Protein AF-A0A163BHG3-F1 (afdb_monomer_lite)

Sequence (133 aa):
MGFITKHKKADDFLFCNQQTSQPFSERIWKDSLAEVLVESDLGVWGKDDSNNLRKVDVHSGKSITWYSFRHSYITMRLKAGVPVPVIAANTDTSMKYIQNHYFHYRADESTEILGKGRNIRPAEENLRWIGSV

Radius of gyration: 24.65 Å; chains: 1; bounding box: 63×62×53 Å

Secondary structure (DSSP, 8-state):
-PPPPPP-STT--SSB-TTT-PBPPHHHHHHHHHHHHHHTTSEEEPS-BTTTB--EEETTSS---HHHHHHHHHHHHHHTT--HHHHHHHTT--HHHHHHHHGGGHHHHHHHHHHTT-----S-TT-TTSS--

pLDDT: mean 80.28, std 16.98, range [40.91, 95.94]

Structure (mmCIF, N/CA/C/O backbone):
data_AF-A0A163BHG3-F1
#
_entry.id   AF-A0A163BHG3-F1
#
loop_
_atom_site.group_PDB
_atom_site.id
_atom_site.type_symbol
_atom_site.label_atom_id
_atom_site.label_alt_id
_atom_site.label_comp_id
_atom_site.label_asym_id
_atom_site.label_entity_id
_atom_site.label_seq_id
_atom_site.pdbx_PDB_ins_code
_atom_site.Cartn_x
_atom_site.Cartn_y
_atom_site.Cartn_z
_atom_site.occupancy
_atom_site.B_iso_or_equiv
_atom_site.auth_seq_id
_atom_site.auth_comp_id
_atom_site.auth_asym_id
_atom_site.auth_atom_id
_atom_site.pdbx_PDB_model_num
ATOM 1 N N . MET A 1 1 ? -0.882 -29.367 9.714 1.00 40.91 1 MET A N 1
ATOM 2 C CA . MET A 1 1 ? -1.585 -28.910 8.496 1.00 40.91 1 MET A CA 1
ATOM 3 C C . MET A 1 1 ? -2.699 -27.973 8.946 1.00 40.91 1 MET A C 1
ATOM 5 O O . MET A 1 1 ? -3.619 -28.445 9.598 1.00 40.91 1 MET A O 1
ATOM 9 N N . GLY A 1 2 ? -2.564 -26.657 8.758 1.00 50.56 2 GLY A N 1
ATOM 10 C CA . GLY A 1 2 ? -3.576 -25.691 9.213 1.00 50.56 2 GLY A CA 1
ATOM 11 C C . GLY A 1 2 ? -4.831 -25.759 8.343 1.00 50.56 2 GLY A C 1
ATOM 12 O O . GLY A 1 2 ? -4.723 -25.847 7.121 1.00 50.56 2 GLY A O 1
ATOM 13 N N . PHE A 1 3 ? -6.014 -25.754 8.956 1.00 56.66 3 PHE A N 1
ATOM 14 C CA . PHE A 1 3 ? -7.280 -25.705 8.228 1.00 56.66 3 PHE A CA 1
ATOM 15 C C . PHE A 1 3 ? -7.422 -24.339 7.546 1.00 56.66 3 PHE A C 1
ATOM 17 O O . PHE A 1 3 ? -7.465 -23.314 8.221 1.00 56.66 3 PHE A O 1
ATOM 24 N N . ILE A 1 4 ? -7.498 -24.320 6.213 1.00 66.38 4 ILE A N 1
ATOM 25 C CA . ILE A 1 4 ? -7.865 -23.113 5.463 1.00 66.38 4 ILE A CA 1
ATOM 26 C C . ILE A 1 4 ? -9.351 -22.858 5.726 1.00 66.38 4 ILE A C 1
ATOM 28 O O . ILE A 1 4 ? -10.185 -23.742 5.502 1.00 66.38 4 ILE A O 1
ATOM 32 N N . THR A 1 5 ? -9.679 -21.675 6.241 1.00 74.00 5 THR A N 1
ATOM 33 C CA . THR A 1 5 ? -11.066 -21.279 6.492 1.00 74.00 5 THR A CA 1
ATOM 34 C C . THR A 1 5 ? -11.825 -21.240 5.160 1.00 74.00 5 THR A C 1
ATOM 36 O O . THR A 1 5 ? -11.315 -20.773 4.143 1.00 74.00 5 THR A O 1
ATOM 39 N N . LYS A 1 6 ? -13.035 -21.809 5.126 1.00 79.75 6 LYS A N 1
ATOM 40 C CA . LYS A 1 6 ? -13.900 -21.784 3.938 1.00 79.75 6 LYS A CA 1
ATOM 41 C C . LYS A 1 6 ? -14.925 -20.677 4.120 1.00 79.75 6 LYS A C 1
ATOM 43 O O . LYS A 1 6 ? -15.659 -20.733 5.101 1.00 79.75 6 LYS A O 1
ATOM 48 N N . HIS A 1 7 ? -14.985 -19.745 3.171 1.00 85.00 7 HIS A N 1
ATOM 49 C CA . HIS A 1 7 ? -15.980 -18.674 3.144 1.00 85.00 7 HIS A CA 1
ATOM 50 C C . HIS A 1 7 ? -17.398 -19.250 3.222 1.00 85.00 7 HIS A C 1
ATOM 52 O O . HIS A 1 7 ? -17.791 -20.062 2.378 1.00 85.00 7 HIS A O 1
ATOM 58 N N . LYS A 1 8 ? -18.162 -18.833 4.232 1.00 85.19 8 LYS A N 1
ATOM 59 C CA . LYS A 1 8 ? -19.531 -19.310 4.465 1.00 85.19 8 LYS A CA 1
ATOM 60 C C . LYS A 1 8 ? -20.581 -18.330 3.956 1.00 85.19 8 LYS A C 1
ATOM 62 O O . LYS A 1 8 ? -21.570 -18.760 3.366 1.00 85.19 8 LYS A O 1
ATOM 67 N N . LYS A 1 9 ? -20.399 -17.036 4.230 1.00 88.62 9 LYS A N 1
ATOM 68 C CA . LYS A 1 9 ? -21.389 -15.967 4.029 1.00 88.62 9 LYS A CA 1
ATOM 69 C C . LYS A 1 9 ? -20.688 -14.628 3.784 1.00 88.62 9 LYS A C 1
ATOM 71 O O . LYS A 1 9 ? -19.521 -14.487 4.117 1.00 88.62 9 LYS A O 1
ATOM 76 N N . ALA A 1 10 ? -21.408 -13.646 3.241 1.00 86.25 10 ALA A N 1
ATOM 77 C CA . ALA A 1 10 ? -20.843 -12.334 2.901 1.00 86.25 10 ALA A CA 1
ATOM 78 C C . ALA A 1 10 ? -20.273 -11.554 4.108 1.00 86.25 10 ALA A C 1
ATOM 80 O O . ALA A 1 10 ? -19.425 -10.688 3.926 1.00 86.25 10 ALA A O 1
ATOM 81 N N . ASP A 1 11 ? -20.727 -11.864 5.323 1.00 88.00 11 ASP A N 1
ATOM 82 C CA . ASP A 1 11 ? -20.280 -11.305 6.603 1.00 88.00 11 ASP A CA 1
ATOM 83 C C . ASP A 1 11 ? -19.210 -12.165 7.310 1.00 88.00 11 ASP A C 1
ATOM 85 O O . ASP A 1 11 ? -18.855 -11.903 8.458 1.00 88.00 11 ASP A O 1
ATOM 89 N N . ASP A 1 12 ? -18.668 -13.180 6.631 1.00 89.75 12 ASP A N 1
ATOM 90 C CA . ASP A 1 12 ? -17.579 -14.039 7.113 1.00 89.75 12 ASP A CA 1
ATOM 91 C C . ASP A 1 12 ? -16.222 -13.329 6.947 1.00 89.75 12 ASP A C 1
ATOM 93 O O . ASP A 1 12 ? -15.367 -13.716 6.146 1.00 89.75 12 ASP A O 1
ATOM 97 N N . PHE A 1 13 ? -16.066 -12.205 7.652 1.00 90.00 13 PHE A N 1
ATOM 98 C CA . PHE A 1 13 ? -14.885 -11.351 7.565 1.00 90.00 13 PHE A CA 1
ATOM 99 C C . PHE A 1 13 ? -13.633 -12.056 8.103 1.00 90.00 13 PHE A C 1
ATOM 101 O O . PHE A 1 13 ? -13.643 -12.664 9.170 1.00 90.00 13 PHE A O 1
ATOM 108 N N . LEU A 1 14 ? -12.514 -11.908 7.387 1.00 89.38 14 LEU A N 1
ATOM 109 C CA . LEU A 1 14 ? -11.224 -12.469 7.805 1.00 89.38 14 LEU A CA 1
ATOM 110 C C . LEU A 1 14 ? -10.589 -11.695 8.974 1.00 89.38 14 LEU A C 1
ATOM 112 O O . LEU A 1 14 ? -9.916 -12.285 9.815 1.00 89.38 14 LEU A O 1
ATOM 116 N N . PHE A 1 15 ? -10.785 -10.374 9.013 1.00 92.06 15 PHE A N 1
ATOM 117 C CA . PHE A 1 15 ? -10.163 -9.480 9.990 1.00 92.06 15 PHE A CA 1
ATOM 118 C C . PHE A 1 15 ? -11.214 -8.923 10.946 1.00 92.06 15 PHE A C 1
ATOM 120 O O . PHE A 1 15 ? -11.919 -7.964 10.620 1.00 92.06 15 PHE A O 1
ATOM 127 N N . CYS A 1 16 ? -11.291 -9.520 12.132 1.00 93.44 16 CYS A N 1
ATOM 128 C CA . CYS A 1 16 ? -12.228 -9.146 13.184 1.00 93.44 16 CYS A CA 1
ATOM 129 C C . CYS A 1 16 ? -11.494 -8.760 14.464 1.00 93.44 16 CYS A C 1
ATOM 131 O O . CYS A 1 16 ? -10.445 -9.316 14.792 1.00 93.44 16 CYS A O 1
ATOM 133 N N . ASN A 1 17 ? -12.052 -7.809 15.209 1.00 91.38 17 ASN A N 1
ATOM 134 C CA . ASN A 1 17 ? -11.506 -7.426 16.502 1.00 91.38 17 ASN A CA 1
ATOM 135 C C . ASN A 1 17 ? -11.706 -8.546 17.536 1.00 91.38 17 ASN A C 1
ATOM 137 O O . ASN A 1 17 ? -12.643 -9.338 17.456 1.00 91.38 17 ASN A O 1
ATOM 141 N N . GLN A 1 18 ? -10.819 -8.590 18.528 1.00 88.62 18 GLN A N 1
ATOM 142 C CA . GLN A 1 18 ? -10.765 -9.691 19.493 1.00 88.62 18 GLN A CA 1
ATOM 143 C C . GLN A 1 18 ? -11.889 -9.650 20.540 1.00 88.62 18 GLN A C 1
ATOM 145 O O . GLN A 1 18 ? -12.175 -10.670 21.157 1.00 88.62 18 GLN A O 1
ATOM 150 N N . GLN A 1 19 ? -12.514 -8.490 20.766 1.00 89.94 19 GLN A N 1
ATOM 151 C CA . GLN A 1 19 ? -13.481 -8.304 21.854 1.00 89.94 19 GLN A CA 1
ATOM 152 C C . GLN A 1 19 ? -14.918 -8.590 21.417 1.00 89.94 19 GLN A C 1
ATOM 154 O O . GLN A 1 19 ? -15.656 -9.286 22.105 1.00 89.94 19 GLN A O 1
ATOM 159 N N . THR A 1 20 ? -15.326 -8.044 20.274 1.00 89.94 20 THR A N 1
ATOM 160 C CA . THR A 1 20 ? -16.700 -8.112 19.766 1.00 89.94 20 THR A CA 1
ATOM 161 C C . THR A 1 20 ? -16.833 -8.993 18.529 1.00 89.94 20 THR A C 1
ATOM 163 O O . THR A 1 20 ? -17.949 -9.185 18.054 1.00 89.94 20 THR A O 1
ATOM 166 N N . SER A 1 21 ? -15.724 -9.526 17.991 1.00 87.44 21 SER A N 1
ATOM 167 C CA . SER A 1 21 ? -15.686 -10.294 16.730 1.00 87.44 21 SER A CA 1
ATOM 168 C C . SER A 1 21 ? -16.255 -9.543 15.517 1.00 87.44 21 SER A C 1
ATOM 170 O O . SER A 1 21 ? -16.493 -10.139 14.471 1.00 87.44 21 SER A O 1
ATOM 172 N N . GLN A 1 22 ? -16.452 -8.229 15.638 1.00 91.50 22 GLN A N 1
ATOM 173 C CA . GLN A 1 22 ? -16.864 -7.358 14.539 1.00 91.50 22 GLN A CA 1
ATOM 174 C C . GLN A 1 22 ? -15.673 -7.086 13.612 1.00 91.50 22 GLN A C 1
ATOM 176 O O . GLN A 1 22 ? -14.530 -7.097 14.087 1.00 91.50 22 GLN A O 1
ATOM 181 N N . PRO A 1 23 ? -15.903 -6.788 12.321 1.00 94.44 23 PRO A N 1
ATOM 182 C CA . PRO A 1 23 ? -14.829 -6.451 11.395 1.00 94.44 23 PRO A CA 1
ATOM 183 C C . PRO A 1 23 ? -13.986 -5.274 11.900 1.00 94.44 23 PRO A C 1
ATOM 185 O O . PRO A 1 23 ? -14.466 -4.401 12.631 1.00 94.44 23 PRO A O 1
ATOM 188 N N . PHE A 1 24 ? -12.711 -5.246 11.514 1.00 94.12 24 PHE A N 1
ATOM 189 C CA . PHE A 1 24 ? -11.833 -4.116 11.817 1.00 94.12 24 PHE A CA 1
ATOM 190 C C . PHE A 1 24 ? -12.421 -2.803 11.294 1.00 94.12 24 PHE A C 1
ATOM 192 O O . PHE A 1 24 ? -12.745 -2.669 10.113 1.00 94.12 24 PHE A O 1
ATOM 199 N N . SER A 1 25 ? -12.517 -1.817 12.183 1.00 92.25 25 SER A N 1
ATOM 200 C CA . SER A 1 25 ? -12.915 -0.461 11.824 1.00 92.25 25 SER A CA 1
ATOM 201 C C . SER A 1 25 ? -11.775 0.279 11.125 1.00 92.25 25 SER A C 1
ATOM 203 O O . SER A 1 25 ? -10.600 -0.070 11.260 1.00 92.25 25 SER A O 1
ATOM 205 N N . GLU A 1 26 ? -12.104 1.364 10.422 1.00 90.19 26 GLU A N 1
ATOM 206 C CA . GLU A 1 26 ? -11.106 2.232 9.784 1.00 90.19 26 GLU A CA 1
ATOM 207 C C . GLU A 1 26 ? -10.053 2.741 10.782 1.00 90.19 26 GLU A C 1
ATOM 209 O O . GLU A 1 26 ? -8.876 2.863 10.449 1.00 90.19 26 GLU A O 1
ATOM 214 N N . ARG A 1 27 ? -10.461 2.984 12.032 1.00 88.81 27 ARG A N 1
ATOM 215 C CA . ARG A 1 27 ? -9.557 3.395 13.106 1.00 88.81 27 ARG A CA 1
ATOM 216 C C . ARG A 1 27 ? -8.510 2.327 13.416 1.00 88.81 27 ARG A C 1
ATOM 218 O O . ARG A 1 27 ? -7.335 2.659 13.473 1.00 88.81 27 ARG A O 1
ATOM 225 N N . ILE A 1 28 ? -8.914 1.062 13.556 1.00 91.50 28 ILE A N 1
ATOM 226 C CA . ILE A 1 28 ? -7.977 -0.048 13.808 1.00 91.50 28 ILE A CA 1
ATOM 227 C C . ILE A 1 28 ? -6.965 -0.155 12.659 1.00 91.50 28 ILE A C 1
ATOM 229 O 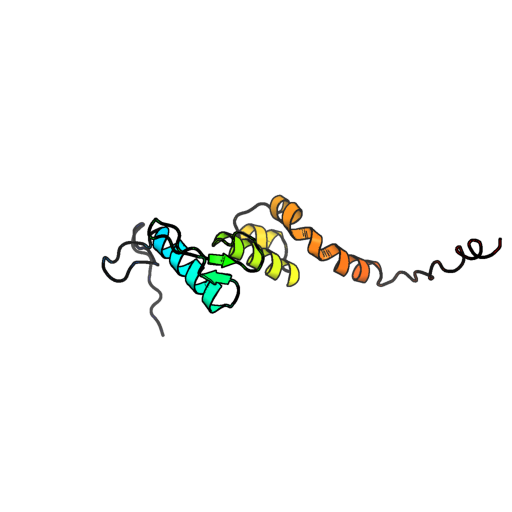O . ILE A 1 28 ? -5.767 -0.311 12.893 1.00 91.50 28 I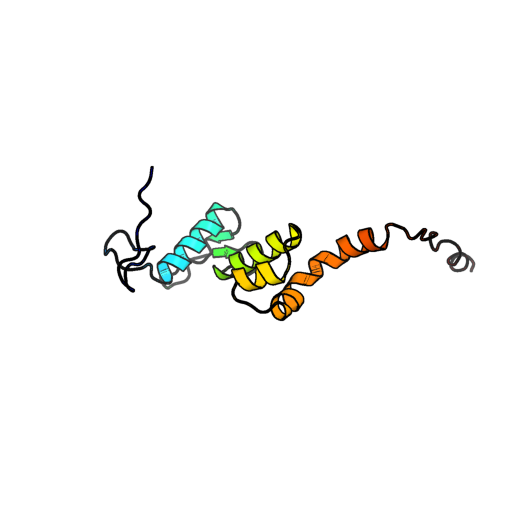LE A O 1
ATOM 233 N N . TRP A 1 29 ? -7.419 -0.002 11.412 1.00 92.69 29 TRP A N 1
ATOM 234 C CA . TRP A 1 29 ? -6.523 0.015 10.253 1.00 92.69 29 TRP A CA 1
ATOM 235 C C . TRP A 1 29 ? -5.540 1.191 10.275 1.00 92.69 29 TRP A C 1
ATOM 237 O O . TRP A 1 29 ? -4.371 1.008 9.952 1.00 92.69 29 TRP A O 1
ATOM 247 N N . LYS A 1 30 ? -5.978 2.398 10.642 1.00 90.75 30 LYS A N 1
ATOM 248 C CA . LYS A 1 30 ? -5.088 3.568 10.731 1.00 90.75 30 LYS A CA 1
ATOM 249 C C . LYS A 1 30 ? -4.078 3.438 11.868 1.00 90.75 30 LYS A C 1
ATOM 251 O O . LYS A 1 30 ? -2.895 3.678 11.646 1.00 90.75 30 LYS A O 1
ATOM 256 N N . ASP A 1 31 ? -4.536 3.020 13.044 1.00 91.06 31 ASP A N 1
ATOM 257 C CA . ASP A 1 31 ? -3.695 2.880 14.234 1.00 91.06 31 ASP A CA 1
ATOM 258 C C . ASP A 1 31 ? -2.636 1.781 14.031 1.00 91.06 31 ASP A C 1
ATOM 260 O O . ASP A 1 31 ? -1.467 2.001 14.337 1.00 91.06 31 ASP A O 1
ATOM 264 N N . SER A 1 32 ? -3.003 0.645 13.423 1.00 92.75 32 SER A N 1
ATOM 265 C CA . SER A 1 32 ? -2.037 -0.418 13.088 1.00 92.75 32 SER A CA 1
ATOM 266 C C . SER A 1 32 ? -1.000 0.021 12.052 1.00 92.75 32 SER A C 1
ATOM 268 O O . SER A 1 32 ? 0.171 -0.325 12.174 1.00 92.75 32 SER A O 1
ATOM 270 N N . LEU A 1 33 ? -1.383 0.820 11.049 1.00 93.88 33 LEU A N 1
ATOM 271 C CA . LEU A 1 33 ? -0.406 1.384 10.114 1.00 93.88 33 LEU A CA 1
ATOM 272 C C . LEU A 1 33 ? 0.563 2.334 10.822 1.00 93.88 33 LEU A C 1
ATOM 274 O O . LEU A 1 33 ? 1.759 2.313 10.547 1.00 93.88 33 LEU A O 1
ATOM 278 N N . ALA A 1 34 ? 0.048 3.167 11.723 1.00 92.50 34 ALA A N 1
ATOM 279 C CA . ALA A 1 34 ? 0.857 4.089 12.501 1.00 92.50 34 ALA A CA 1
ATOM 280 C C . ALA A 1 34 ? 1.898 3.350 13.361 1.00 92.50 34 ALA A C 1
ATOM 282 O O . ALA A 1 34 ? 3.065 3.733 13.359 1.00 92.50 34 ALA A O 1
ATOM 283 N N . GLU A 1 35 ? 1.499 2.258 14.019 1.00 93.25 35 GLU A N 1
ATOM 284 C CA . GLU A 1 35 ? 2.415 1.378 14.758 1.00 93.25 35 GLU A CA 1
ATOM 285 C C . GLU A 1 35 ? 3.502 0.805 13.844 1.00 93.25 35 GLU A C 1
ATOM 287 O O . GLU A 1 35 ? 4.684 0.986 14.125 1.00 93.25 35 GLU A O 1
ATOM 292 N N . VAL A 1 36 ? 3.125 0.222 12.698 1.00 94.75 36 VAL A N 1
ATOM 293 C CA . VAL A 1 36 ? 4.085 -0.328 11.725 1.00 94.75 36 VAL A CA 1
ATOM 294 C C . VAL A 1 36 ? 5.097 0.725 11.271 1.00 94.75 36 VAL A C 1
ATOM 296 O O . VAL A 1 36 ? 6.284 0.426 11.160 1.00 94.75 36 VAL A O 1
ATOM 299 N N . LEU A 1 37 ? 4.660 1.958 11.002 1.00 94.56 37 LEU A N 1
ATOM 300 C CA . LEU A 1 37 ? 5.553 3.034 10.563 1.00 94.56 37 LEU A CA 1
ATOM 301 C C . LEU A 1 37 ? 6.577 3.421 11.631 1.00 94.56 37 LEU A C 1
ATOM 303 O O . LEU A 1 37 ? 7.727 3.680 11.291 1.00 94.56 37 LEU A O 1
ATOM 307 N N . VAL A 1 38 ? 6.174 3.442 12.900 1.00 93.88 38 VAL A N 1
ATOM 308 C CA . VAL A 1 38 ? 7.074 3.777 14.008 1.00 93.88 38 VAL A CA 1
ATOM 309 C C . VAL A 1 38 ? 8.020 2.621 14.320 1.00 93.88 38 VAL A C 1
ATOM 311 O O . VAL A 1 38 ? 9.221 2.827 14.454 1.00 93.88 38 VAL A O 1
ATOM 314 N N . GLU A 1 39 ? 7.509 1.391 14.378 1.00 95.94 39 GLU A N 1
ATOM 315 C CA . GLU A 1 39 ? 8.317 0.199 14.663 1.00 95.94 39 GLU A CA 1
ATOM 316 C C . GLU A 1 39 ? 9.352 -0.098 13.572 1.00 95.94 39 GLU A C 1
ATOM 318 O O . GLU A 1 39 ? 10.410 -0.657 13.854 1.00 95.94 39 GLU A O 1
ATOM 323 N N . SER A 1 40 ? 9.059 0.280 12.327 1.00 95.31 40 SER A N 1
ATOM 324 C CA . SER A 1 40 ? 9.977 0.127 11.193 1.00 95.31 40 SER A CA 1
ATOM 325 C C . SER A 1 40 ? 10.932 1.307 10.986 1.00 95.31 40 SER A C 1
ATOM 327 O O . SER A 1 40 ? 11.631 1.325 9.974 1.00 95.31 40 SER A O 1
ATOM 329 N N . ASP A 1 41 ? 10.974 2.273 11.913 1.00 94.94 41 ASP A N 1
ATOM 330 C CA . ASP A 1 41 ? 11.823 3.474 11.831 1.00 94.94 41 ASP A CA 1
ATOM 331 C C . ASP A 1 41 ? 11.545 4.331 10.573 1.00 94.94 41 ASP A C 1
ATOM 333 O O . ASP A 1 41 ? 12.421 4.967 9.990 1.00 94.94 41 ASP A O 1
ATOM 337 N N . LEU A 1 42 ? 10.290 4.333 10.106 1.00 93.44 42 LEU A N 1
ATOM 338 C CA . LEU A 1 42 ? 9.828 5.158 8.980 1.00 93.44 42 LEU A CA 1
ATOM 339 C C . LEU A 1 42 ? 9.158 6.462 9.433 1.00 93.44 42 LEU A C 1
ATOM 341 O O . LEU A 1 42 ? 8.942 7.371 8.620 1.00 93.44 42 LEU A O 1
ATOM 345 N N . GLY A 1 43 ? 8.843 6.579 10.718 1.00 92.88 43 GLY A N 1
ATOM 346 C CA . GLY A 1 43 ? 8.322 7.790 11.328 1.00 92.88 43 GLY A CA 1
ATOM 347 C C . GLY A 1 43 ? 8.390 7.740 12.846 1.00 92.88 43 GLY A C 1
ATOM 348 O O . GLY A 1 43 ? 8.704 6.719 13.446 1.00 92.88 43 GLY A O 1
ATOM 349 N N . VAL A 1 44 ? 8.046 8.860 13.469 1.00 93.25 44 VAL A N 1
ATOM 350 C CA . VAL A 1 44 ? 7.967 8.989 14.928 1.00 93.25 44 VAL A CA 1
ATOM 351 C C . VAL A 1 44 ? 6.568 9.409 15.342 1.00 93.25 44 VAL A C 1
ATOM 353 O O . VAL A 1 44 ? 5.833 10.015 14.560 1.00 93.25 44 VAL A O 1
ATOM 356 N N . TRP A 1 45 ? 6.186 9.102 16.581 1.00 91.75 45 TRP A N 1
ATOM 357 C CA . TRP A 1 45 ? 4.941 9.618 17.138 1.00 91.75 45 TRP A CA 1
ATOM 358 C C . TRP A 1 45 ? 4.969 11.147 17.131 1.00 91.75 45 TRP A C 1
ATOM 360 O O . TRP A 1 45 ? 5.873 11.769 17.694 1.00 91.75 45 TRP A O 1
ATOM 370 N N . GLY A 1 46 ? 3.984 11.740 16.462 1.00 86.88 46 GLY A N 1
ATOM 371 C CA . GLY A 1 46 ? 3.810 13.182 16.443 1.00 86.88 46 GLY A CA 1
ATOM 372 C C . GLY A 1 46 ? 3.298 13.685 17.787 1.00 86.88 46 GLY A C 1
ATOM 373 O O . GLY A 1 46 ? 2.731 12.930 18.579 1.00 86.88 46 GLY A O 1
ATOM 374 N N . LYS A 1 47 ? 3.488 14.979 18.055 1.00 78.94 47 LYS A N 1
ATOM 375 C CA . LYS A 1 47 ? 2.918 15.609 19.256 1.00 78.94 47 LYS A CA 1
ATOM 376 C C . LYS A 1 47 ? 1.392 15.495 19.207 1.00 78.94 47 LYS A C 1
ATOM 378 O O . LYS A 1 47 ? 0.809 15.804 18.166 1.00 78.94 47 LYS A O 1
ATOM 383 N N . ASP A 1 48 ? 0.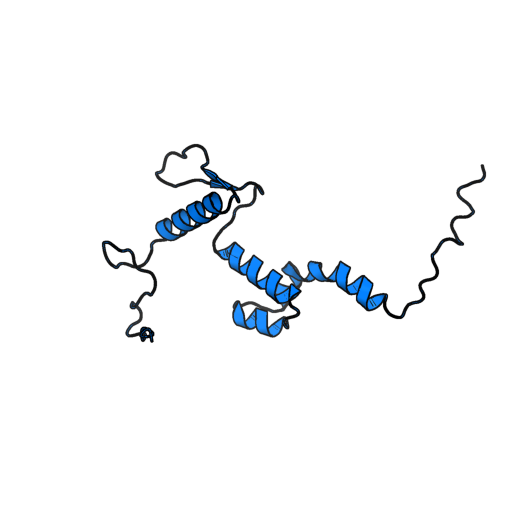803 15.030 20.313 1.00 64.56 48 ASP A N 1
ATOM 384 C CA . ASP A 1 48 ? -0.614 14.669 20.436 1.00 64.56 48 ASP A CA 1
ATOM 385 C C . ASP A 1 48 ? -1.537 15.676 19.747 1.00 64.56 48 ASP A C 1
ATOM 387 O O . ASP A 1 48 ? -1.531 16.868 20.061 1.00 64.56 48 ASP A O 1
ATOM 391 N N . ASP A 1 49 ? -2.351 15.172 18.820 1.00 56.47 49 ASP A N 1
ATOM 392 C CA . ASP A 1 49 ? -3.461 15.924 18.256 1.00 56.47 49 ASP A CA 1
ATOM 393 C C . ASP A 1 49 ? -4.720 15.569 19.052 1.00 56.47 49 ASP A C 1
ATOM 395 O O . ASP A 1 49 ? -5.084 14.400 19.233 1.00 56.47 49 ASP A O 1
ATOM 399 N N . SER A 1 50 ? -5.350 16.597 19.598 1.00 54.44 50 SER A N 1
ATOM 400 C CA . SER A 1 50 ? -6.516 16.537 20.465 1.00 54.44 50 SER A CA 1
ATOM 401 C C . SER A 1 50 ? -7.715 15.939 19.726 1.00 54.44 50 SER A C 1
ATOM 403 O O . SER A 1 50 ? -8.516 16.700 19.212 1.00 54.44 50 SER A O 1
ATOM 405 N N . ASN A 1 51 ? -7.815 14.607 19.611 1.00 60.97 51 ASN A N 1
ATOM 406 C CA . ASN A 1 51 ? -8.993 13.868 19.105 1.00 60.97 51 ASN A CA 1
ATOM 407 C C . ASN A 1 51 ? -8.882 12.336 19.252 1.00 60.97 51 ASN A C 1
ATOM 409 O O . ASN A 1 51 ? -9.550 11.580 18.542 1.00 60.97 51 ASN A O 1
ATOM 413 N N . ASN A 1 52 ? -8.046 11.838 20.172 1.00 60.97 52 ASN A N 1
ATOM 414 C CA . ASN A 1 52 ? -7.825 10.398 20.345 1.00 60.97 52 ASN A CA 1
ATOM 415 C C . ASN A 1 52 ? -7.318 9.707 19.059 1.00 60.97 52 ASN A C 1
ATOM 417 O O . ASN A 1 52 ? -7.499 8.504 18.924 1.00 60.97 52 ASN A O 1
ATOM 421 N N . LEU A 1 53 ? -6.734 10.412 18.089 1.00 67.06 53 LEU A N 1
ATOM 422 C CA . LEU A 1 53 ? -6.189 9.820 16.862 1.00 67.06 53 LEU A CA 1
ATOM 423 C C . LEU A 1 53 ? -4.668 9.824 16.963 1.00 67.06 53 LEU A C 1
ATOM 425 O O . LEU A 1 53 ? -4.068 10.878 17.161 1.00 67.06 53 LEU A O 1
ATOM 429 N N . ARG A 1 54 ? -4.043 8.650 16.836 1.00 76.56 54 ARG A N 1
ATOM 430 C CA . ARG A 1 54 ? -2.585 8.559 16.855 1.00 76.56 54 ARG A CA 1
ATOM 431 C C . ARG A 1 54 ? -2.028 9.202 15.587 1.00 76.56 54 ARG A C 1
ATOM 433 O O . ARG A 1 54 ? -2.406 8.825 14.479 1.00 76.56 54 ARG A O 1
ATOM 440 N N . LYS A 1 55 ? -1.131 10.172 15.749 1.00 85.56 55 LYS A N 1
ATOM 441 C CA . LYS A 1 55 ? -0.472 10.869 14.643 1.00 85.56 55 LYS A CA 1
ATOM 442 C C . LYS A 1 55 ? 0.977 10.413 14.534 1.00 85.56 55 LYS A C 1
ATOM 444 O O . LYS A 1 55 ? 1.671 10.319 15.541 1.00 85.56 55 LYS A O 1
ATOM 449 N N . VAL A 1 56 ? 1.426 10.154 13.310 1.00 90.00 56 VAL A N 1
ATOM 450 C CA . VAL A 1 56 ? 2.817 9.800 13.008 1.00 90.00 56 VAL A CA 1
ATOM 451 C C . VAL A 1 56 ? 3.392 10.844 12.071 1.00 90.00 56 VAL A C 1
ATOM 453 O O . VAL A 1 56 ? 2.827 11.112 11.009 1.00 90.00 56 VAL A O 1
ATOM 456 N N . ASP A 1 57 ? 4.527 11.403 12.465 1.00 91.50 57 ASP A N 1
ATOM 457 C CA . ASP A 1 57 ? 5.335 12.274 11.630 1.00 91.50 57 ASP A CA 1
ATOM 458 C C . ASP A 1 57 ? 6.327 11.393 10.856 1.00 91.50 57 ASP A C 1
ATOM 460 O O . ASP A 1 57 ? 7.327 10.905 11.386 1.00 91.50 57 ASP A O 1
ATOM 464 N N . VAL A 1 58 ? 6.003 11.127 9.589 1.00 93.12 58 VAL A N 1
ATOM 465 C CA . VAL A 1 58 ? 6.810 10.289 8.689 1.00 93.12 58 VAL A CA 1
ATOM 466 C C . VAL A 1 58 ? 8.075 11.042 8.276 1.00 93.12 58 VAL A C 1
ATOM 468 O O . VAL A 1 58 ? 7.989 12.165 7.777 1.00 93.12 58 VAL A O 1
ATOM 471 N N . HIS A 1 59 ? 9.246 10.405 8.371 1.00 92.12 59 HIS A N 1
ATOM 472 C CA . HIS A 1 59 ? 10.539 11.043 8.073 1.00 92.12 59 HIS A CA 1
ATOM 473 C C . HIS A 1 59 ? 10.644 11.597 6.649 1.00 92.12 59 HIS A C 1
ATOM 475 O O . HIS A 1 59 ? 11.258 12.634 6.415 1.00 92.12 59 HIS A O 1
ATOM 481 N N . SER A 1 60 ? 10.007 10.927 5.687 1.00 90.62 60 SER A N 1
ATOM 482 C CA . SER A 1 60 ? 9.980 11.372 4.289 1.00 90.62 60 SER A CA 1
ATOM 483 C C . SER A 1 60 ? 9.117 12.617 4.037 1.00 90.62 60 SER A C 1
ATOM 485 O O . SER A 1 60 ? 9.093 13.114 2.912 1.00 90.62 60 SER A O 1
ATOM 487 N N . GLY A 1 61 ? 8.344 13.075 5.031 1.00 89.88 61 GLY A N 1
ATOM 488 C CA . GLY A 1 61 ? 7.344 14.137 4.889 1.00 89.88 61 GLY A CA 1
ATOM 489 C C . GLY A 1 61 ? 6.120 13.746 4.050 1.00 89.88 61 GLY A C 1
ATOM 490 O O . GLY A 1 61 ? 5.225 14.564 3.844 1.00 89.88 61 GLY A O 1
ATOM 491 N N . LYS A 1 62 ? 6.054 12.507 3.545 1.00 88.81 62 LYS A N 1
ATOM 492 C CA . LYS A 1 62 ? 4.928 12.010 2.747 1.00 88.81 62 LYS A CA 1
ATOM 493 C C . LYS A 1 62 ? 3.836 11.434 3.638 1.00 88.81 62 LYS A C 1
ATOM 495 O O . LYS A 1 62 ? 4.111 10.776 4.637 1.00 88.81 62 LYS A O 1
ATOM 500 N N . SER A 1 63 ? 2.589 11.587 3.199 1.00 89.06 63 SER A N 1
ATOM 501 C CA . SER A 1 63 ? 1.466 10.849 3.775 1.00 89.06 63 SER A CA 1
ATOM 502 C C . SER A 1 63 ? 1.510 9.394 3.298 1.00 89.06 63 SER A C 1
ATOM 504 O O . SER A 1 63 ? 1.314 9.117 2.112 1.00 89.06 63 SER A O 1
ATOM 506 N N . ILE A 1 64 ? 1.808 8.468 4.212 1.00 92.12 64 ILE A N 1
ATOM 507 C CA . ILE A 1 64 ? 1.772 7.026 3.946 1.00 92.12 64 ILE A CA 1
ATOM 508 C C . ILE A 1 64 ? 0.407 6.481 4.362 1.00 92.12 64 ILE A C 1
ATOM 510 O O . ILE A 1 64 ? -0.061 6.709 5.474 1.00 92.12 64 ILE A O 1
ATOM 514 N N . THR A 1 65 ? -0.230 5.747 3.455 1.00 93.06 65 THR A N 1
ATOM 515 C CA . THR A 1 65 ? -1.513 5.067 3.681 1.00 93.06 65 THR A CA 1
ATOM 516 C C . THR A 1 65 ? -1.385 3.595 3.296 1.00 93.06 65 THR A C 1
ATOM 518 O O . THR A 1 65 ? -0.412 3.201 2.654 1.00 93.06 65 THR A O 1
ATOM 521 N N . TRP A 1 66 ? -2.386 2.763 3.598 1.00 94.00 66 TRP A N 1
ATOM 522 C CA . TRP A 1 66 ? -2.395 1.371 3.126 1.00 94.00 66 TRP A CA 1
ATOM 523 C C . TRP A 1 66 ? -2.287 1.257 1.596 1.00 94.00 66 TRP A C 1
ATOM 525 O O . TRP A 1 66 ? -1.663 0.334 1.074 1.00 94.00 66 TRP A O 1
ATOM 535 N N . TYR A 1 67 ? -2.809 2.241 0.859 1.00 93.81 67 TYR A N 1
ATOM 536 C CA . TYR A 1 67 ? -2.683 2.297 -0.597 1.00 93.81 67 TYR A CA 1
ATOM 537 C C . TYR A 1 67 ? -1.227 2.494 -1.064 1.00 93.81 67 TYR A C 1
ATOM 539 O O . TYR A 1 67 ? -0.861 2.058 -2.156 1.00 93.81 67 TYR A O 1
ATOM 547 N N . SER A 1 68 ? -0.349 3.056 -0.226 1.00 93.62 68 SER A N 1
ATOM 548 C CA . SER A 1 68 ? 1.087 3.165 -0.510 1.00 93.62 68 SER A CA 1
ATOM 549 C C . SER A 1 68 ? 1.750 1.795 -0.702 1.00 93.62 68 SER A C 1
ATOM 551 O O . SER A 1 68 ? 2.631 1.668 -1.549 1.00 93.62 68 SER A O 1
ATOM 553 N N . PHE A 1 69 ? 1.288 0.737 -0.025 1.00 94.19 69 PHE A N 1
ATOM 554 C CA . PHE A 1 69 ? 1.816 -0.619 -0.244 1.00 94.19 69 PHE A CA 1
ATOM 555 C C . PHE A 1 69 ? 1.485 -1.155 -1.637 1.00 94.19 69 PHE A C 1
ATOM 557 O O . PHE A 1 69 ? 2.298 -1.866 -2.228 1.00 94.19 69 PHE A O 1
ATOM 564 N N . ARG A 1 70 ? 0.340 -0.763 -2.214 1.00 94.56 70 ARG A N 1
ATOM 565 C CA . ARG A 1 70 ? 0.013 -1.077 -3.612 1.00 94.56 70 ARG A CA 1
ATOM 566 C C . ARG A 1 70 ? 1.010 -0.418 -4.568 1.00 94.56 70 ARG A C 1
ATOM 568 O O . ARG A 1 70 ? 1.480 -1.081 -5.492 1.00 94.56 70 ARG A O 1
ATOM 575 N N . HIS A 1 71 ? 1.392 0.840 -4.322 1.00 93.50 71 HIS A N 1
ATOM 576 C CA . HIS A 1 71 ? 2.444 1.519 -5.092 1.00 93.50 71 HIS A CA 1
ATOM 577 C C . HIS A 1 71 ? 3.801 0.802 -4.978 1.00 93.50 71 HIS A C 1
ATOM 579 O O . HIS A 1 71 ? 4.472 0.581 -5.994 1.00 93.50 71 HIS A O 1
ATOM 585 N N . SER A 1 72 ? 4.189 0.399 -3.764 1.00 92.94 72 SER A N 1
ATOM 586 C CA . SER A 1 72 ? 5.424 -0.356 -3.521 1.00 92.94 72 SER A CA 1
ATOM 587 C C . SER A 1 72 ? 5.414 -1.702 -4.245 1.00 92.94 72 SER A C 1
ATOM 589 O O . SER A 1 72 ? 6.367 -2.012 -4.959 1.00 92.94 72 SER A O 1
ATOM 591 N N . TYR A 1 73 ? 4.315 -2.460 -4.157 1.00 95.56 73 TYR A N 1
ATOM 592 C CA . TYR A 1 73 ? 4.138 -3.724 -4.876 1.00 95.56 73 TYR A CA 1
ATOM 593 C C . TYR A 1 73 ? 4.332 -3.548 -6.386 1.00 95.56 73 TYR A C 1
ATOM 595 O O . TYR A 1 73 ? 5.163 -4.238 -6.975 1.00 95.56 73 TYR A O 1
ATOM 603 N N . ILE A 1 74 ? 3.620 -2.602 -7.011 1.00 94.75 74 ILE A N 1
ATOM 604 C CA . ILE A 1 74 ? 3.717 -2.355 -8.460 1.00 94.75 74 ILE A CA 1
ATOM 605 C C . ILE A 1 74 ? 5.168 -2.056 -8.850 1.00 94.75 74 ILE A C 1
ATOM 607 O O . ILE A 1 74 ? 5.706 -2.687 -9.760 1.00 94.75 74 ILE A O 1
ATOM 611 N N . THR A 1 75 ? 5.826 -1.157 -8.116 1.00 92.31 75 THR A N 1
ATOM 612 C CA . THR A 1 75 ? 7.223 -0.776 -8.365 1.00 92.31 75 THR A CA 1
ATOM 613 C C . THR A 1 75 ? 8.170 -1.974 -8.251 1.00 92.31 75 THR A C 1
ATOM 615 O O . THR A 1 75 ? 9.001 -2.190 -9.131 1.00 92.31 75 THR A O 1
ATOM 618 N N . MET A 1 76 ? 8.035 -2.792 -7.203 1.00 93.38 76 MET A N 1
ATOM 619 C CA . MET A 1 76 ? 8.879 -3.975 -6.996 1.00 93.38 76 MET A CA 1
ATOM 620 C C . MET A 1 76 ? 8.672 -5.034 -8.085 1.00 93.38 76 MET A C 1
ATOM 622 O O . MET A 1 76 ? 9.640 -5.626 -8.556 1.00 93.38 76 MET A O 1
ATOM 626 N N . ARG A 1 77 ? 7.427 -5.270 -8.522 1.00 94.00 77 ARG A N 1
ATOM 627 C CA . ARG A 1 77 ? 7.134 -6.244 -9.588 1.00 94.00 77 ARG A CA 1
ATOM 628 C C . ARG A 1 77 ? 7.635 -5.776 -10.952 1.00 94.00 77 ARG A C 1
ATOM 630 O O . ARG A 1 77 ? 8.143 -6.601 -11.707 1.00 94.00 77 ARG A O 1
ATOM 637 N N . LEU A 1 78 ? 7.544 -4.479 -11.246 1.00 90.88 78 LEU A N 1
ATOM 638 C CA . LEU A 1 78 ? 8.118 -3.901 -12.463 1.00 90.88 78 LEU A CA 1
ATOM 639 C C . LEU A 1 78 ? 9.643 -4.063 -12.491 1.00 90.88 78 LEU A C 1
ATOM 641 O O . LEU A 1 78 ? 10.170 -4.541 -13.493 1.00 90.88 78 LEU A O 1
ATOM 645 N N . LYS A 1 79 ? 10.329 -3.757 -11.378 1.00 87.19 79 LYS A N 1
ATOM 646 C CA . LYS A 1 79 ? 11.780 -3.975 -11.221 1.00 87.19 79 LYS A CA 1
ATOM 647 C C . LYS A 1 79 ? 12.180 -5.443 -11.365 1.00 87.19 79 LYS A C 1
ATOM 649 O O . LYS A 1 79 ? 13.217 -5.745 -11.935 1.00 87.19 79 LYS A O 1
ATOM 654 N N . ALA A 1 80 ? 11.333 -6.365 -10.910 1.00 91.00 80 ALA A N 1
ATOM 655 C CA . ALA A 1 80 ? 11.530 -7.802 -11.102 1.00 91.00 80 ALA A CA 1
ATOM 656 C C . ALA A 1 80 ? 11.229 -8.288 -12.539 1.00 91.00 80 ALA A C 1
ATOM 658 O O . ALA A 1 80 ? 11.201 -9.493 -12.781 1.00 91.00 80 ALA A O 1
ATOM 659 N N . GLY A 1 81 ? 10.951 -7.385 -13.488 1.00 89.56 81 GLY A N 1
ATOM 660 C CA . GLY A 1 81 ? 10.719 -7.720 -14.895 1.00 89.56 81 GLY A CA 1
ATOM 661 C C . GLY A 1 81 ? 9.349 -8.334 -15.195 1.00 89.56 81 GLY A C 1
ATOM 662 O O . GLY A 1 81 ? 9.149 -8.873 -16.283 1.00 89.56 81 GLY A O 1
ATOM 663 N N . VAL A 1 82 ? 8.390 -8.262 -14.267 1.00 92.94 82 VAL A N 1
ATOM 664 C CA . VAL A 1 82 ? 7.056 -8.845 -14.474 1.00 92.94 82 VAL A CA 1
ATOM 665 C C . VAL A 1 82 ? 6.298 -8.064 -15.551 1.00 92.94 82 VAL A C 1
ATOM 667 O O . VAL A 1 82 ? 6.275 -6.830 -15.504 1.00 92.94 82 VAL A O 1
ATOM 670 N N . PRO A 1 83 ? 5.626 -8.743 -16.499 1.00 92.19 83 PRO A N 1
ATOM 671 C CA . PRO A 1 83 ? 4.862 -8.066 -17.538 1.00 92.19 83 PRO A CA 1
ATOM 672 C C . PRO A 1 83 ? 3.771 -7.148 -16.968 1.00 92.19 83 PRO A C 1
ATOM 674 O O . PRO A 1 83 ? 2.972 -7.556 -16.123 1.00 92.19 83 PRO A O 1
ATOM 677 N N . VAL A 1 84 ? 3.682 -5.923 -17.500 1.00 92.62 84 VAL A N 1
ATOM 678 C CA . VAL A 1 84 ? 2.670 -4.917 -17.118 1.00 92.62 84 VAL A CA 1
ATOM 679 C C . VAL A 1 84 ? 1.231 -5.459 -17.131 1.00 92.62 84 VAL A C 1
ATOM 681 O O . VAL A 1 84 ? 0.512 -5.156 -16.180 1.00 92.62 84 VAL A O 1
ATOM 684 N N . PRO A 1 85 ? 0.789 -6.277 -18.114 1.00 94.62 85 PRO A N 1
ATOM 685 C CA . PRO A 1 85 ? -0.570 -6.823 -18.110 1.00 94.62 85 PRO A CA 1
ATOM 686 C C . PRO A 1 85 ? -0.881 -7.678 -16.873 1.00 94.62 85 PRO A C 1
ATOM 688 O O . PRO A 1 85 ? -1.987 -7.617 -16.345 1.00 94.62 85 PRO A O 1
ATOM 691 N N . VAL A 1 86 ? 0.102 -8.434 -16.372 1.00 95.94 86 VAL A N 1
ATOM 692 C CA . VAL A 1 86 ? -0.057 -9.277 -15.176 1.00 95.94 86 VAL A CA 1
ATOM 693 C C . VAL A 1 86 ? -0.204 -8.408 -13.930 1.00 95.94 86 VAL A C 1
ATOM 695 O O . VAL A 1 86 ? -1.073 -8.644 -13.098 1.00 95.94 86 VAL A O 1
ATOM 698 N N . ILE A 1 87 ? 0.618 -7.363 -13.810 1.00 95.06 87 ILE A N 1
ATOM 699 C CA . ILE A 1 87 ? 0.543 -6.429 -12.678 1.00 95.06 87 ILE A CA 1
ATOM 700 C C . ILE A 1 87 ? -0.787 -5.663 -12.703 1.00 95.06 87 ILE A C 1
ATOM 702 O O . ILE A 1 87 ? -1.413 -5.488 -11.658 1.00 95.06 87 ILE A O 1
ATOM 706 N N . ALA A 1 88 ? -1.232 -5.239 -13.888 1.00 95.62 88 ALA A N 1
ATOM 707 C CA . ALA A 1 88 ? -2.516 -4.579 -14.103 1.00 95.62 88 ALA A CA 1
ATOM 708 C C . ALA A 1 88 ? -3.689 -5.452 -13.630 1.00 95.62 88 ALA A C 1
ATOM 710 O O . ALA A 1 88 ? -4.513 -4.979 -12.850 1.00 95.62 88 ALA A O 1
ATOM 711 N N . ALA A 1 89 ? -3.703 -6.733 -14.015 1.00 95.38 89 ALA A N 1
ATOM 712 C CA . ALA A 1 89 ? -4.710 -7.693 -13.567 1.00 95.38 89 ALA A CA 1
ATOM 713 C C . ALA A 1 89 ? -4.673 -7.918 -12.044 1.00 95.38 89 ALA A C 1
ATOM 715 O O . ALA A 1 89 ? -5.713 -7.909 -11.395 1.00 95.38 89 ALA A O 1
ATOM 716 N N . ASN A 1 90 ? -3.482 -8.049 -11.451 1.00 94.44 90 ASN A N 1
ATOM 717 C CA . ASN A 1 90 ? -3.334 -8.290 -10.010 1.00 94.44 90 ASN A CA 1
ATOM 718 C C . ASN A 1 90 ? -3.736 -7.099 -9.131 1.00 94.44 90 ASN A C 1
ATOM 720 O O . ASN A 1 90 ? -4.016 -7.274 -7.949 1.00 94.44 90 ASN A O 1
ATOM 724 N N . THR A 1 91 ? -3.681 -5.882 -9.669 1.00 94.50 91 THR A N 1
ATOM 725 C CA . THR A 1 91 ? -3.903 -4.647 -8.900 1.00 94.50 91 THR A CA 1
ATOM 726 C C . THR A 1 91 ? -5.169 -3.909 -9.303 1.00 94.50 91 THR A C 1
ATOM 728 O O . THR A 1 91 ? -5.367 -2.785 -8.837 1.00 94.50 91 THR A O 1
ATOM 731 N N . ASP A 1 92 ? -5.989 -4.533 -10.150 1.00 94.38 92 ASP A N 1
ATOM 732 C CA . ASP A 1 92 ? -7.234 -3.997 -10.694 1.00 94.38 92 ASP A CA 1
ATOM 733 C C . ASP A 1 92 ? -7.065 -2.571 -11.242 1.00 94.38 92 ASP A C 1
ATOM 735 O O . ASP A 1 92 ? -7.577 -1.577 -10.726 1.00 94.38 92 ASP A O 1
ATOM 739 N N . THR A 1 93 ? -6.204 -2.426 -12.251 1.00 94.06 93 THR A N 1
ATOM 740 C CA . THR A 1 93 ? -5.991 -1.133 -12.907 1.00 94.06 93 THR A CA 1
ATOM 741 C C . THR A 1 93 ? -5.603 -1.279 -14.363 1.00 94.06 93 THR A C 1
ATOM 743 O O . THR A 1 93 ? -5.275 -2.360 -14.840 1.00 94.06 93 THR A O 1
ATOM 746 N N . SER A 1 94 ? -5.622 -0.168 -15.095 1.00 93.62 94 SER A N 1
ATOM 747 C CA . SER A 1 94 ? -5.245 -0.175 -16.503 1.00 93.62 94 SER A CA 1
ATOM 748 C C . SER A 1 94 ? -3.726 -0.195 -16.679 1.00 93.62 94 SER A C 1
ATOM 750 O O . SER A 1 94 ? -2.977 0.456 -15.945 1.00 93.62 94 SER A O 1
ATOM 752 N N . MET A 1 95 ? -3.261 -0.864 -17.737 1.00 93.38 95 MET A N 1
ATOM 753 C CA . MET A 1 95 ? -1.856 -0.791 -18.156 1.00 93.38 95 MET A CA 1
ATOM 754 C C . MET A 1 95 ? -1.413 0.658 -18.392 1.00 93.38 95 MET A C 1
ATOM 756 O O . MET A 1 95 ? -0.298 1.022 -18.033 1.00 93.38 95 MET A O 1
ATOM 760 N N . LYS A 1 96 ? -2.311 1.497 -18.931 1.00 93.00 96 LYS A N 1
ATOM 761 C CA . LYS A 1 96 ? -2.076 2.931 -19.144 1.00 93.00 96 LYS A CA 1
ATOM 762 C C . LYS A 1 96 ? -1.793 3.662 -17.830 1.00 93.00 96 LYS A C 1
ATOM 764 O O . LYS A 1 96 ? -0.861 4.456 -17.764 1.00 93.00 96 LYS A O 1
ATOM 769 N N . TYR A 1 97 ? -2.555 3.374 -16.773 1.00 92.62 97 TYR A N 1
ATOM 770 C CA . TYR A 1 97 ? -2.312 3.958 -15.455 1.00 92.62 97 TYR A CA 1
ATOM 771 C C . TYR A 1 97 ? -0.927 3.571 -14.924 1.00 92.62 97 TYR A C 1
ATOM 773 O O . TYR A 1 97 ? -0.190 4.441 -14.464 1.00 92.62 97 TYR A O 1
ATOM 781 N N . ILE A 1 98 ? -0.535 2.298 -15.056 1.00 91.81 98 ILE A N 1
ATOM 782 C CA . ILE A 1 98 ? 0.793 1.829 -14.630 1.00 91.81 98 ILE A CA 1
ATOM 783 C C . ILE A 1 98 ? 1.909 2.507 -15.439 1.00 91.81 98 ILE A C 1
ATOM 785 O O . ILE A 1 98 ? 2.892 2.979 -14.869 1.00 91.81 98 ILE A O 1
ATOM 789 N N . GLN A 1 99 ? 1.758 2.595 -16.760 1.00 88.50 99 GLN A N 1
ATOM 790 C CA . GLN A 1 99 ? 2.741 3.253 -17.623 1.00 88.50 99 GLN A CA 1
ATOM 791 C C . GLN A 1 99 ? 2.920 4.732 -17.253 1.00 88.50 99 GLN A C 1
ATOM 793 O O . GLN A 1 99 ? 4.040 5.207 -17.113 1.00 88.50 99 GLN A O 1
ATOM 798 N N . ASN A 1 100 ? 1.832 5.452 -16.995 1.00 89.00 100 ASN A N 1
ATOM 799 C CA . ASN A 1 100 ? 1.924 6.874 -16.669 1.00 89.00 100 ASN A CA 1
ATOM 800 C C . ASN A 1 100 ? 2.586 7.158 -15.311 1.00 89.00 100 ASN A C 1
ATOM 802 O O . ASN A 1 100 ? 3.152 8.229 -15.140 1.00 89.00 100 ASN A O 1
ATOM 806 N N . HIS A 1 101 ? 2.497 6.237 -14.344 1.00 86.25 101 HIS A N 1
ATOM 807 C CA . HIS A 1 101 ? 2.923 6.504 -12.963 1.00 86.25 101 HIS A CA 1
ATOM 808 C C . HIS A 1 101 ? 4.242 5.827 -12.562 1.00 86.25 101 HIS A C 1
ATOM 810 O O . HIS A 1 101 ? 4.878 6.278 -11.614 1.00 86.25 101 HIS A O 1
ATOM 816 N N . TYR A 1 102 ? 4.667 4.756 -13.246 1.00 83.56 102 TYR A N 1
ATOM 817 C CA . TYR A 1 102 ? 5.816 3.945 -12.802 1.00 83.56 102 TYR A CA 1
ATOM 818 C C . TYR A 1 102 ? 6.865 3.670 -13.885 1.00 83.56 102 TYR A C 1
ATOM 820 O O . TYR A 1 102 ? 7.938 3.148 -13.579 1.00 83.56 102 TYR A O 1
ATOM 828 N N . PHE A 1 103 ? 6.600 4.005 -15.150 1.00 69.56 103 PHE A N 1
ATOM 829 C CA . PHE A 1 103 ? 7.494 3.642 -16.260 1.00 69.56 103 PHE A CA 1
ATOM 830 C C . PHE A 1 103 ? 8.775 4.487 -16.332 1.00 69.56 103 PHE A C 1
ATOM 832 O O . PHE A 1 103 ? 9.679 4.171 -17.101 1.00 69.56 103 PHE A O 1
ATOM 839 N N . HIS A 1 104 ? 8.902 5.506 -15.478 1.00 68.06 104 HIS A N 1
ATOM 840 C CA . HIS A 1 104 ? 10.116 6.314 -15.347 1.00 68.06 104 HIS A CA 1
ATOM 841 C C . HIS A 1 104 ? 11.315 5.532 -14.782 1.00 68.06 104 HIS A C 1
ATOM 843 O O . HIS A 1 104 ? 12.445 5.964 -14.970 1.00 68.06 104 HIS A O 1
ATOM 849 N N . TYR A 1 105 ? 11.103 4.365 -14.152 1.00 57.56 105 TYR A N 1
ATOM 850 C CA . TYR A 1 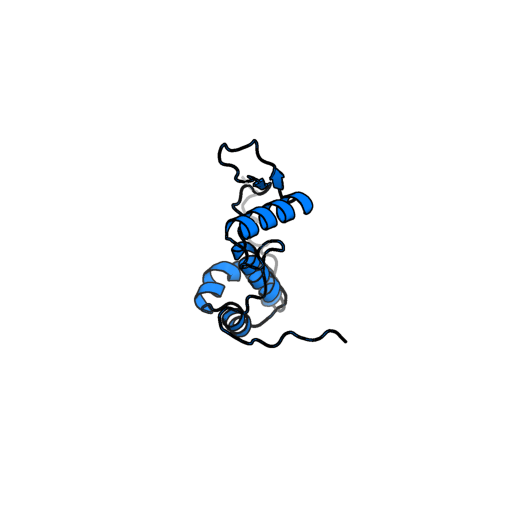105 ? 12.200 3.567 -13.580 1.00 57.56 105 TYR A CA 1
ATOM 851 C C . TYR A 1 105 ? 13.140 2.971 -14.648 1.00 57.56 105 TY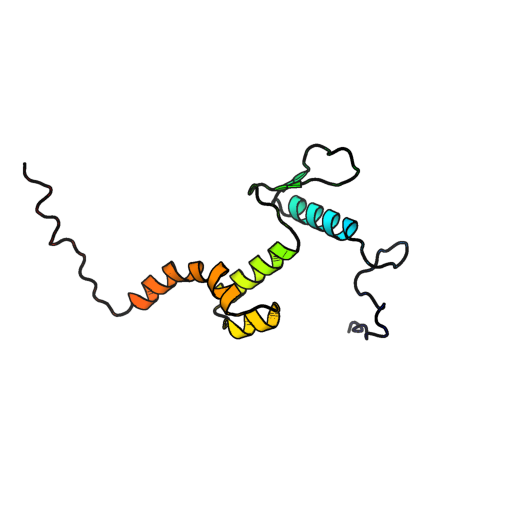R A C 1
ATOM 853 O O . TYR A 1 105 ? 14.291 2.669 -14.354 1.00 57.56 105 TYR A O 1
ATOM 861 N N . ARG A 1 106 ? 12.667 2.812 -15.893 1.00 55.25 106 ARG A N 1
ATOM 862 C CA . ARG A 1 106 ? 13.422 2.143 -16.964 1.00 55.25 106 ARG A CA 1
ATOM 863 C C . ARG A 1 106 ? 14.297 3.057 -17.803 1.00 55.25 106 ARG A C 1
ATOM 865 O O . ARG A 1 106 ? 14.966 2.531 -18.683 1.00 55.25 106 ARG A O 1
ATOM 872 N N . ALA A 1 107 ? 14.302 4.373 -17.599 1.00 57.72 107 ALA A N 1
ATOM 873 C CA . ALA A 1 107 ? 15.165 5.248 -18.396 1.00 57.72 107 ALA A CA 1
ATOM 874 C C . ALA A 1 107 ? 16.645 4.849 -18.238 1.00 57.72 107 ALA A C 1
ATOM 876 O O . ALA A 1 107 ? 17.333 4.672 -19.241 1.00 57.72 107 ALA A O 1
ATOM 877 N N . ASP A 1 108 ? 17.074 4.572 -17.005 1.00 56.03 108 ASP A N 1
ATOM 878 C CA . ASP A 1 108 ? 18.459 4.205 -16.689 1.00 56.03 108 ASP A CA 1
ATOM 879 C C . ASP A 1 108 ? 18.817 2.776 -17.143 1.00 56.03 108 ASP A C 1
ATOM 881 O O . ASP A 1 108 ? 19.881 2.565 -17.710 1.00 56.03 108 ASP A O 1
ATOM 885 N N . GLU A 1 109 ? 17.915 1.793 -17.005 1.00 56.66 109 GLU A N 1
ATOM 886 C CA . GLU A 1 109 ? 18.130 0.440 -17.567 1.00 56.66 109 GLU A CA 1
ATOM 887 C C . GLU A 1 109 ? 18.102 0.442 -19.107 1.00 56.66 109 GLU A C 1
ATOM 889 O O . GLU A 1 109 ? 18.805 -0.327 -19.766 1.00 56.66 109 GLU A O 1
ATOM 894 N N . SER A 1 110 ? 17.285 1.310 -19.711 1.00 55.53 110 SER A N 1
ATOM 895 C CA . SER A 1 110 ? 17.144 1.381 -21.167 1.00 55.53 110 SER A CA 1
ATOM 896 C C . SER A 1 110 ? 18.374 1.989 -21.827 1.00 55.53 110 SER A C 1
ATOM 898 O O . SER A 1 110 ? 18.686 1.579 -22.938 1.00 55.53 110 SER A O 1
ATOM 900 N N . THR A 1 111 ? 19.097 2.918 -21.191 1.00 57.91 111 THR A N 1
ATOM 901 C CA . THR A 1 111 ? 20.360 3.425 -21.759 1.00 57.91 111 THR A CA 1
ATOM 902 C C . THR A 1 111 ? 21.416 2.327 -21.846 1.00 57.91 111 THR A C 1
ATOM 904 O O . THR A 1 111 ? 22.115 2.247 -22.853 1.00 57.91 111 THR A O 1
ATOM 907 N N . GLU A 1 112 ? 21.482 1.428 -20.863 1.00 58.31 112 GLU A N 1
ATOM 908 C CA . GLU A 1 112 ? 22.416 0.300 -20.872 1.00 58.31 112 GLU A CA 1
ATOM 909 C C . GLU A 1 112 ? 22.038 -0.750 -21.933 1.00 58.31 112 GLU A C 1
ATOM 911 O O . GLU A 1 112 ? 22.890 -1.220 -22.693 1.00 58.31 112 GLU A O 1
ATOM 916 N N . ILE A 1 113 ? 20.744 -1.069 -22.058 1.00 60.59 113 ILE A N 1
ATOM 917 C CA . ILE A 1 113 ? 20.230 -2.007 -23.069 1.00 60.59 113 ILE A CA 1
ATOM 918 C C . ILE A 1 113 ? 20.359 -1.430 -24.489 1.00 60.59 113 ILE A C 1
ATOM 920 O O . ILE A 1 113 ? 20.769 -2.144 -25.401 1.00 60.59 113 ILE A O 1
ATOM 924 N N . LEU A 1 114 ? 20.053 -0.144 -24.690 1.00 60.34 114 LEU A N 1
ATOM 925 C CA . LEU A 1 114 ? 20.200 0.552 -25.978 1.00 60.34 114 LEU A CA 1
ATOM 926 C C . LEU A 1 114 ? 21.666 0.884 -26.312 1.00 60.34 114 LEU A C 1
ATOM 928 O O . LEU A 1 114 ? 21.993 1.126 -27.477 1.00 60.34 114 LEU A O 1
ATOM 932 N N . GLY A 1 115 ? 22.542 0.920 -25.305 1.00 60.16 115 GLY A N 1
ATOM 933 C CA . GLY A 1 115 ? 23.985 1.121 -25.439 1.00 60.16 115 GLY A CA 1
ATOM 934 C C . GLY A 1 115 ? 24.740 -0.157 -25.808 1.00 60.16 115 GLY A C 1
ATOM 935 O O . GLY A 1 115 ? 25.751 -0.086 -26.510 1.00 60.16 115 GLY A O 1
ATOM 936 N N . LYS A 1 116 ? 24.236 -1.338 -25.419 1.00 53.84 116 LYS A N 1
ATOM 937 C CA . LYS A 1 116 ? 24.793 -2.635 -25.833 1.00 53.84 116 LYS A CA 1
ATOM 938 C C . LYS A 1 116 ? 24.679 -2.810 -27.351 1.00 53.84 116 LYS A C 1
ATOM 940 O O . LYS A 1 116 ? 23.624 -3.129 -27.888 1.00 53.84 116 LYS A O 1
ATOM 945 N N . GLY A 1 117 ? 25.800 -2.599 -28.040 1.00 56.94 117 GLY A N 1
ATOM 946 C CA . GLY A 1 117 ? 25.930 -2.713 -29.498 1.00 56.94 117 GLY A CA 1
ATOM 947 C C . GLY A 1 117 ? 26.167 -1.385 -30.223 1.00 56.94 117 GLY A C 1
ATOM 948 O O . GLY A 1 117 ? 26.509 -1.398 -31.404 1.00 56.94 117 GLY A O 1
ATOM 949 N N . ARG A 1 118 ? 26.066 -0.236 -29.540 1.00 57.78 118 ARG A N 1
ATOM 950 C CA . ARG A 1 118 ? 26.519 1.047 -30.095 1.00 57.78 118 ARG A CA 1
ATOM 951 C C . ARG A 1 118 ? 27.960 1.290 -29.651 1.00 57.78 118 ARG A C 1
ATOM 953 O O . ARG A 1 118 ? 28.207 1.610 -28.496 1.00 57.78 118 ARG A O 1
ATOM 960 N N . ASN A 1 119 ? 28.910 1.201 -30.585 1.00 54.78 119 ASN A N 1
ATOM 961 C CA . ASN A 1 119 ? 30.220 1.847 -30.440 1.00 54.78 119 ASN A CA 1
ATOM 962 C C . ASN A 1 119 ? 30.005 3.367 -30.476 1.00 54.78 119 ASN A C 1
ATOM 964 O O . ASN A 1 119 ? 30.194 4.011 -31.509 1.00 54.78 119 ASN A O 1
ATOM 968 N N . ILE A 1 120 ? 29.527 3.942 -29.373 1.00 58.53 120 ILE A N 1
ATOM 969 C CA . ILE A 1 120 ? 29.454 5.390 -29.222 1.00 58.53 120 ILE A CA 1
ATOM 970 C C . ILE A 1 120 ? 30.896 5.842 -29.021 1.00 58.53 120 ILE A C 1
ATOM 972 O O . ILE A 1 120 ? 31.457 5.700 -27.938 1.00 58.53 120 ILE A O 1
ATOM 976 N N . ARG A 1 121 ? 31.523 6.327 -30.097 1.00 53.38 121 ARG A N 1
ATOM 977 C CA . ARG A 1 121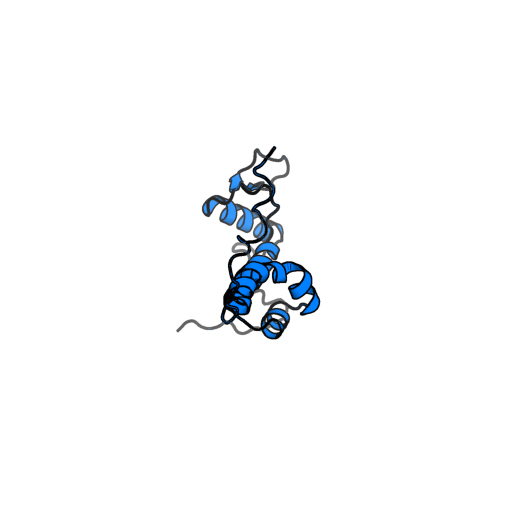 ? 32.792 7.046 -29.978 1.00 53.38 121 ARG A CA 1
ATOM 978 C C . ARG A 1 121 ? 32.550 8.218 -29.020 1.00 53.38 121 ARG A C 1
ATOM 980 O O . ARG A 1 121 ? 31.544 8.910 -29.203 1.00 53.38 121 ARG A O 1
ATOM 987 N N . PRO A 1 122 ? 33.402 8.430 -28.004 1.00 47.62 122 PRO A N 1
ATOM 988 C CA . PRO A 1 122 ? 33.261 9.585 -27.133 1.00 47.62 122 PRO A CA 1
ATOM 989 C C . PRO A 1 122 ? 33.256 10.843 -28.003 1.00 47.62 122 PRO A C 1
ATOM 991 O O . PRO A 1 122 ? 34.074 10.986 -28.913 1.00 47.62 122 PRO A O 1
ATOM 994 N N . ALA A 1 123 ? 32.298 11.736 -27.761 1.00 51.91 123 ALA A N 1
ATOM 995 C CA . ALA A 1 123 ? 32.171 13.008 -28.464 1.00 51.91 123 ALA A CA 1
ATOM 996 C C . ALA A 1 123 ? 33.253 14.009 -28.007 1.00 51.91 123 ALA A C 1
ATOM 998 O O . ALA A 1 123 ? 32.954 15.160 -27.713 1.00 51.91 123 ALA A O 1
ATOM 999 N N . GLU A 1 124 ? 34.510 13.574 -27.915 1.00 50.34 124 GLU A N 1
ATOM 1000 C CA . GLU A 1 124 ? 35.636 14.415 -27.493 1.00 50.34 124 GLU A CA 1
ATOM 1001 C C . GLU A 1 124 ? 36.320 15.141 -28.663 1.00 50.34 124 GLU A C 1
ATOM 1003 O O . GLU A 1 124 ? 37.152 16.015 -28.438 1.00 50.34 124 GLU A O 1
ATOM 1008 N N . GLU A 1 125 ? 35.939 14.882 -29.920 1.00 50.44 125 GLU A N 1
ATOM 1009 C CA . GLU A 1 125 ? 36.549 15.578 -31.068 1.00 50.44 125 GLU A CA 1
ATOM 1010 C C . GLU A 1 125 ? 35.938 16.951 -31.400 1.00 50.44 125 GLU A C 1
ATOM 1012 O O . GLU A 1 125 ? 36.577 17.733 -32.098 1.00 50.44 125 GLU A O 1
ATOM 1017 N N . ASN A 1 126 ? 34.767 17.315 -30.858 1.00 48.34 126 ASN A N 1
ATOM 1018 C CA . ASN A 1 126 ? 34.119 18.606 -31.163 1.00 48.34 126 ASN A CA 1
ATOM 1019 C C . ASN A 1 126 ? 34.243 19.679 -30.065 1.00 48.34 126 ASN A C 1
ATOM 1021 O O . ASN A 1 126 ? 33.669 20.756 -30.204 1.00 48.34 126 ASN A O 1
ATOM 1025 N N . LEU A 1 127 ? 35.021 19.439 -29.002 1.00 50.78 127 LEU A N 1
ATOM 1026 C CA . LEU A 1 127 ? 35.253 20.422 -27.930 1.00 50.78 127 LEU A CA 1
ATOM 1027 C C . LEU A 1 127 ? 36.665 21.040 -27.944 1.00 50.78 127 LEU A C 1
ATOM 1029 O O . LEU A 1 127 ? 37.145 21.524 -26.925 1.00 50.78 127 LEU A O 1
ATOM 1033 N N . ARG A 1 128 ? 37.348 21.071 -29.097 1.00 50.72 128 ARG A N 1
ATOM 1034 C CA . ARG A 1 128 ? 38.665 21.733 -29.238 1.00 50.72 128 ARG A CA 1
ATOM 1035 C C . ARG A 1 128 ? 38.607 23.254 -29.455 1.00 50.72 128 ARG A C 1
ATOM 1037 O O . ARG A 1 128 ? 39.647 23.851 -29.708 1.00 50.72 128 ARG A O 1
ATOM 1044 N N . TRP A 1 129 ? 37.434 23.889 -29.349 1.00 54.12 129 TRP A N 1
ATOM 1045 C CA . TRP A 1 129 ? 37.287 25.334 -29.607 1.00 54.12 129 TRP A CA 1
ATOM 1046 C C . TRP A 1 129 ? 36.901 26.198 -28.390 1.00 54.12 129 TRP A C 1
ATOM 1048 O O . TRP A 1 129 ? 36.786 27.408 -28.525 1.00 54.12 129 TRP A O 1
ATOM 1058 N N . ILE A 1 130 ? 36.767 25.630 -27.183 1.00 55.50 130 ILE A N 1
ATOM 1059 C CA . ILE A 1 130 ? 36.526 26.396 -25.931 1.00 55.50 130 ILE A CA 1
ATOM 1060 C C . ILE A 1 130 ? 37.830 26.578 -25.117 1.00 55.50 130 ILE A C 1
ATOM 1062 O O . ILE A 1 130 ? 37.846 26.626 -23.895 1.00 55.50 130 ILE A O 1
ATOM 1066 N N . GLY A 1 131 ? 38.973 26.692 -25.800 1.00 53.06 131 GLY A N 1
ATOM 1067 C CA . GLY A 1 131 ? 40.284 26.783 -25.142 1.00 53.06 131 GLY A CA 1
ATOM 1068 C C . GLY A 1 131 ? 41.313 27.685 -25.814 1.00 53.06 131 GLY A C 1
ATOM 1069 O O . GLY A 1 131 ? 42.502 27.502 -25.572 1.00 53.06 131 GLY A O 1
ATOM 1070 N N . SER A 1 132 ? 40.900 28.633 -26.658 1.00 48.16 132 SER A N 1
ATOM 1071 C CA . SER A 1 132 ? 41.801 29.686 -27.134 1.00 48.16 132 SER A CA 1
ATOM 1072 C C . SER A 1 132 ? 41.043 30.969 -27.473 1.00 48.16 132 SER A C 1
ATOM 1074 O O . SER A 1 132 ? 40.705 31.180 -28.636 1.00 48.16 132 SER A O 1
ATOM 1076 N N . VAL A 1 133 ? 40.783 31.797 -26.459 1.00 42.44 133 VAL A N 1
ATOM 1077 C CA . VAL A 1 133 ? 41.137 33.231 -26.427 1.00 42.44 133 VAL A CA 1
ATOM 1078 C C . VAL A 1 133 ? 41.367 33.606 -24.967 1.00 42.44 133 VAL A C 1
ATOM 1080 O O . VAL A 1 133 ? 40.520 33.206 -24.138 1.00 42.44 133 VAL A O 1
#

Foldseek 3Di:
DDDDDDDDDPLPDPAADPPPRHHDDPQNQQVVVLVVCVVVVQWDFDDDDPDPRTDTCGPVNDDDHPVVVLVVVLQVCVVVVHDLVVNCVVSVHDSVVSCVPRVVVCPVVVCVVVCVPDPPDPPPPPPPPPPDD